Protein AF-A0A2D9HNP2-F1 (afdb_monomer)

pLDDT: mean 91.62, std 6.27, range [60.09, 97.19]

Radius of gyration: 16.89 Å; Cα contacts (8 Å, |Δi|>4): 29; chains: 1; bounding box: 32×33×42 Å

Foldseek 3Di:
DLVCLQPDDLVSQCPDPPDDNVCSVVSNVVSVVVVVVCVVDVCPDDDDDPDDLVVLQVVCVVVVHDSDDDPD

Secondary structure (DSSP, 8-state):
-HHHHHHS-HHHHHTSTT--GGGTTTHHHHHHHHHHHHHTTT-------S--HHHHHHHHHHTT--SS----

Structure (mmCIF, N/CA/C/O backbone):
data_AF-A0A2D9HNP2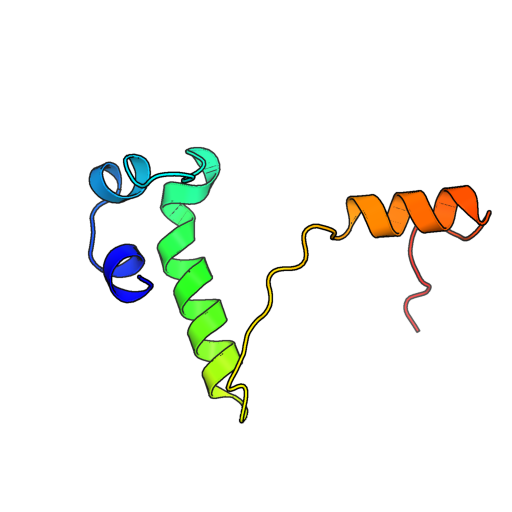-F1
#
_entry.id   AF-A0A2D9HNP2-F1
#
loop_
_atom_site.group_PDB
_atom_site.id
_atom_site.type_symbol
_atom_site.label_atom_id
_atom_site.label_alt_id
_atom_site.label_comp_id
_atom_site.label_asym_id
_atom_site.label_entity_id
_atom_site.label_seq_id
_atom_site.pdbx_PDB_ins_code
_atom_site.Cartn_x
_atom_site.Cartn_y
_atom_site.Cartn_z
_atom_site.occupancy
_atom_site.B_iso_or_equiv
_atom_site.auth_seq_id
_atom_site.auth_comp_id
_atom_site.auth_asym_id
_atom_site.auth_atom_id
_atom_site.pdbx_PDB_model_num
ATOM 1 N N . LEU A 1 1 ? 0.949 -8.931 -13.178 1.00 62.41 1 LEU A N 1
ATOM 2 C CA . LEU A 1 1 ? 1.111 -7.535 -12.710 1.00 62.41 1 LEU A CA 1
ATOM 3 C C . LEU A 1 1 ? 2.253 -7.409 -11.703 1.00 62.41 1 LEU A C 1
ATOM 5 O O . LEU A 1 1 ? 3.156 -6.629 -11.955 1.00 62.41 1 LEU A O 1
ATOM 9 N N . ALA A 1 2 ? 2.269 -8.196 -10.620 1.00 78.88 2 ALA A N 1
ATOM 10 C CA . ALA A 1 2 ? 3.351 -8.159 -9.630 1.00 78.88 2 ALA A CA 1
ATOM 11 C C . ALA A 1 2 ? 4.742 -8.440 -10.220 1.00 78.88 2 ALA A C 1
ATOM 13 O O . ALA A 1 2 ? 5.646 -7.628 -10.066 1.00 78.88 2 ALA A O 1
ATOM 14 N N . GLN A 1 3 ? 4.869 -9.497 -11.025 1.00 85.44 3 GLN A N 1
ATOM 15 C CA . GLN A 1 3 ? 6.110 -9.816 -11.738 1.00 85.44 3 GLN A CA 1
ATOM 16 C C . GLN A 1 3 ? 6.627 -8.651 -12.607 1.00 85.44 3 GLN A C 1
ATOM 18 O O . GLN A 1 3 ? 7.810 -8.328 -12.582 1.00 85.44 3 GLN A O 1
ATOM 23 N N . GLN A 1 4 ? 5.732 -7.934 -13.297 1.00 88.69 4 GLN A N 1
ATOM 24 C CA . GLN A 1 4 ? 6.100 -6.770 -14.116 1.00 88.69 4 GLN A CA 1
ATOM 25 C C . GLN A 1 4 ? 6.627 -5.604 -13.271 1.00 88.69 4 GLN A C 1
ATOM 27 O O . GLN A 1 4 ? 7.484 -4.860 -13.732 1.00 88.69 4 GLN A O 1
ATOM 32 N N . LEU A 1 5 ? 6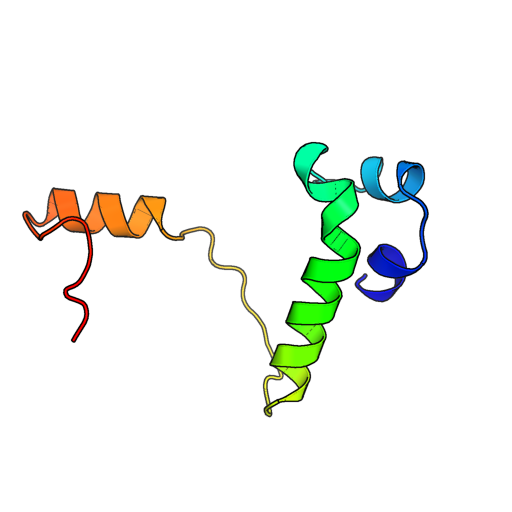.130 -5.432 -12.043 1.00 89.88 5 LEU A N 1
ATOM 33 C CA . LEU A 1 5 ? 6.636 -4.412 -11.123 1.00 89.88 5 LEU A CA 1
ATOM 34 C C . LEU A 1 5 ? 8.028 -4.758 -10.585 1.00 89.88 5 LEU A C 1
ATOM 36 O O . LEU A 1 5 ? 8.760 -3.846 -10.225 1.00 89.88 5 LEU A O 1
ATOM 40 N N . VAL A 1 6 ? 8.397 -6.038 -10.527 1.00 89.81 6 VAL A N 1
ATOM 41 C CA . VAL A 1 6 ? 9.706 -6.481 -10.024 1.00 89.81 6 VAL A CA 1
ATOM 42 C C . VAL A 1 6 ? 10.768 -6.482 -11.125 1.00 89.81 6 VAL A C 1
ATOM 44 O O . VAL A 1 6 ? 11.896 -6.062 -10.888 1.00 89.81 6 VAL A O 1
ATOM 47 N N . GLU A 1 7 ? 10.416 -6.930 -12.330 1.00 91.19 7 GLU A N 1
ATOM 48 C CA . GLU A 1 7 ? 11.382 -7.179 -13.409 1.00 91.19 7 GLU A CA 1
ATOM 49 C C . GLU A 1 7 ? 11.687 -5.953 -14.280 1.00 91.19 7 GLU A C 1
ATOM 51 O O . GLU A 1 7 ? 12.755 -5.874 -14.884 1.00 91.19 7 GLU A O 1
ATOM 56 N N . GLN A 1 8 ? 10.752 -5.006 -14.385 1.00 91.19 8 GLN A N 1
ATOM 57 C CA . GLN A 1 8 ? 10.906 -3.832 -15.246 1.00 91.19 8 GLN A CA 1
ATOM 58 C C . GLN A 1 8 ? 11.776 -2.762 -14.589 1.00 91.19 8 GLN A C 1
ATOM 60 O O . GLN A 1 8 ? 11.750 -2.600 -13.370 1.00 91.19 8 GLN A O 1
ATOM 65 N N . ASP A 1 9 ? 12.495 -1.981 -15.396 1.00 93.19 9 ASP A N 1
ATOM 66 C CA . ASP A 1 9 ? 13.267 -0.837 -14.911 1.00 93.19 9 ASP A CA 1
ATOM 67 C C . ASP A 1 9 ? 12.376 0.327 -14.425 1.00 93.19 9 ASP A C 1
ATOM 69 O O . ASP A 1 9 ? 11.149 0.339 -14.569 1.00 93.19 9 ASP A O 1
ATOM 73 N N . VAL A 1 10 ? 13.016 1.333 -13.826 1.00 93.19 10 VAL A N 1
ATOM 74 C CA . VAL A 1 10 ? 12.350 2.518 -13.268 1.00 93.19 10 VAL A CA 1
ATOM 75 C C . VAL A 1 10 ? 11.558 3.315 -14.316 1.00 93.19 10 VAL A C 1
ATOM 77 O O . VAL A 1 10 ? 10.479 3.817 -14.004 1.00 93.19 10 VAL A O 1
ATOM 80 N N . HIS A 1 11 ? 12.031 3.401 -15.562 1.00 93.81 11 HIS A N 1
ATOM 81 C CA . HIS A 1 11 ? 11.366 4.158 -16.624 1.00 93.81 11 HIS A CA 1
ATOM 82 C C . HIS A 1 11 ? 10.096 3.451 -17.092 1.00 93.81 11 HIS A C 1
ATOM 84 O O . HIS A 1 11 ? 9.050 4.086 -17.240 1.00 93.81 11 HIS A O 1
ATOM 90 N N . HIS A 1 12 ? 10.161 2.131 -17.252 1.00 94.50 12 HIS A N 1
ATOM 91 C CA . HIS A 1 12 ? 9.004 1.313 -17.591 1.00 94.50 12 HIS A CA 1
ATOM 92 C C . HIS A 1 12 ? 7.943 1.347 -16.490 1.00 94.50 12 HIS A C 1
ATOM 94 O O . HIS A 1 12 ? 6.759 1.509 -16.788 1.00 94.50 12 HIS A O 1
ATOM 100 N N . ARG A 1 13 ? 8.344 1.265 -15.213 1.00 95.06 13 ARG A N 1
ATOM 101 C CA . ARG A 1 13 ? 7.407 1.403 -14.087 1.00 95.06 13 ARG A CA 1
ATOM 102 C C . ARG A 1 13 ? 6.763 2.786 -14.044 1.00 95.06 13 ARG A C 1
ATOM 104 O O . ARG A 1 13 ? 5.552 2.870 -13.871 1.00 95.06 13 ARG A O 1
ATOM 111 N N . ALA A 1 14 ? 7.538 3.854 -14.241 1.00 95.12 14 ALA A N 1
ATOM 112 C CA . ALA A 1 14 ? 7.028 5.226 -14.248 1.00 95.12 14 ALA A CA 1
ATOM 113 C C . ALA A 1 14 ? 5.989 5.483 -15.353 1.00 95.12 14 ALA A C 1
ATOM 115 O O . ALA A 1 14 ? 5.109 6.323 -15.183 1.00 95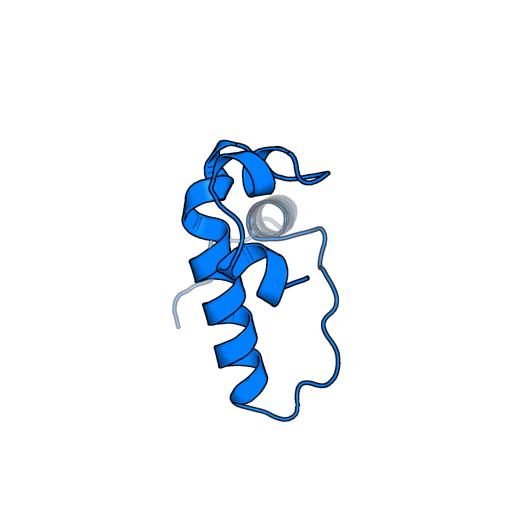.12 14 ALA A O 1
ATOM 116 N N . ALA A 1 15 ? 6.064 4.748 -16.465 1.00 95.12 15 ALA A N 1
ATOM 117 C CA . ALA A 1 15 ? 5.106 4.840 -17.562 1.00 95.12 15 ALA A CA 1
ATOM 118 C C . ALA A 1 15 ? 3.818 4.016 -17.345 1.00 95.12 15 ALA A C 1
ATOM 120 O O . ALA A 1 15 ? 2.895 4.106 -18.158 1.00 95.12 15 ALA A O 1
ATOM 121 N N . MET A 1 16 ? 3.724 3.204 -16.282 1.00 94.50 16 MET A N 1
ATOM 122 C CA . MET A 1 16 ? 2.532 2.391 -16.024 1.00 94.50 16 MET A CA 1
ATOM 123 C C . MET A 1 16 ? 1.321 3.276 -15.666 1.00 94.50 16 MET A C 1
ATOM 125 O O . MET A 1 16 ? 1.439 4.167 -14.820 1.00 94.50 16 MET A O 1
ATOM 129 N N . PRO A 1 17 ? 0.127 3.029 -16.243 1.00 94.31 17 PRO A N 1
ATOM 130 C CA . PRO A 1 17 ? -1.068 3.806 -15.925 1.00 94.31 17 PRO A CA 1
ATOM 131 C C . PRO A 1 17 ? -1.396 3.793 -14.428 1.00 94.31 17 PRO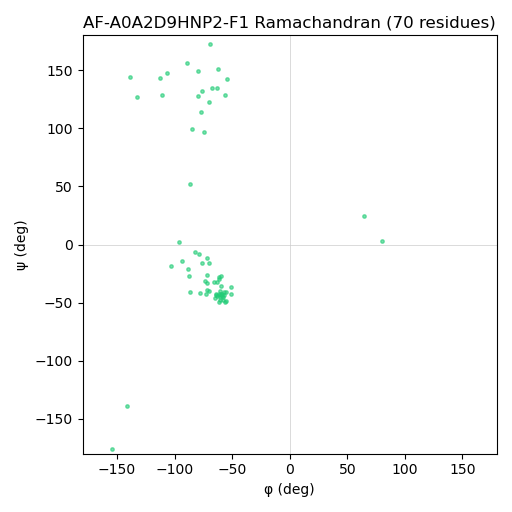 A C 1
ATOM 133 O O . PRO A 1 17 ? -1.499 2.733 -13.812 1.00 94.31 17 PRO A O 1
ATOM 136 N N . GLY A 1 18 ? -1.585 4.978 -13.845 1.00 91.50 18 GLY A N 1
ATOM 137 C CA . GLY A 1 18 ? -1.889 5.137 -12.419 1.00 91.50 18 GLY A CA 1
ATOM 138 C C . GLY A 1 18 ? -0.677 5.044 -11.485 1.00 91.50 18 GLY A C 1
ATOM 139 O O . GLY A 1 18 ? -0.857 5.133 -10.270 1.00 91.50 18 GLY A O 1
ATOM 140 N N . MET A 1 19 ? 0.540 4.893 -12.019 1.00 94.62 19 MET A N 1
ATOM 141 C CA . MET A 1 19 ? 1.766 4.978 -11.232 1.00 94.62 19 MET A CA 1
ATOM 142 C C . MET A 1 19 ? 2.014 6.417 -10.768 1.00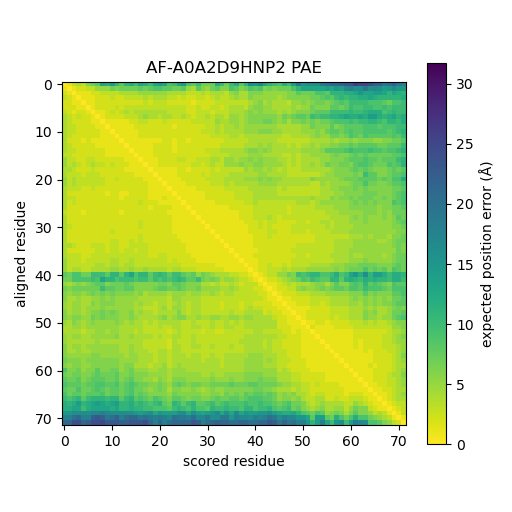 94.62 19 MET A C 1
ATOM 144 O O . MET A 1 19 ? 2.134 7.334 -11.577 1.00 94.62 19 MET A O 1
ATOM 148 N N . ASP A 1 20 ? 2.123 6.607 -9.455 1.00 95.12 20 ASP A N 1
ATOM 149 C CA . ASP A 1 20 ? 2.578 7.869 -8.874 1.00 95.12 20 ASP A CA 1
ATOM 150 C C . ASP A 1 20 ? 4.117 7.934 -8.965 1.00 95.12 20 ASP A C 1
ATOM 152 O O . ASP A 1 20 ? 4.773 6.994 -8.498 1.00 95.12 20 ASP A O 1
ATOM 156 N N . PRO A 1 21 ? 4.713 9.010 -9.518 1.00 93.31 21 PRO A N 1
ATOM 157 C CA . PRO A 1 21 ? 6.165 9.169 -9.611 1.00 93.31 21 PRO A CA 1
ATOM 158 C C . PRO A 1 21 ? 6.901 8.953 -8.284 1.00 93.31 21 PRO A C 1
ATOM 160 O O . PRO A 1 21 ? 7.972 8.353 -8.268 1.00 93.31 21 PRO A O 1
ATOM 163 N N . ALA A 1 22 ? 6.311 9.367 -7.159 1.00 95.06 22 ALA A N 1
ATOM 164 C CA . ALA A 1 22 ? 6.910 9.209 -5.836 1.00 95.06 22 ALA A CA 1
ATOM 165 C C . ALA A 1 22 ? 6.922 7.749 -5.342 1.00 95.06 22 ALA A C 1
ATOM 167 O O . ALA A 1 22 ? 7.557 7.442 -4.335 1.00 95.06 22 ALA A O 1
ATOM 168 N N . ARG A 1 23 ? 6.206 6.841 -6.018 1.00 94.00 23 ARG A N 1
ATOM 169 C CA . ARG A 1 23 ? 6.087 5.426 -5.636 1.00 94.00 23 ARG A CA 1
ATOM 170 C C . ARG A 1 23 ? 6.947 4.495 -6.480 1.00 94.00 23 ARG A C 1
ATOM 172 O O . ARG A 1 23 ? 7.197 3.377 -6.042 1.00 94.00 23 ARG A O 1
ATOM 179 N N . VAL A 1 24 ? 7.405 4.932 -7.654 1.00 96.06 24 VAL A N 1
ATOM 180 C CA . VAL A 1 24 ? 8.046 4.089 -8.683 1.00 96.06 24 VAL A CA 1
ATOM 181 C C . VAL A 1 24 ? 9.181 3.225 -8.129 1.00 96.06 24 VAL A C 1
ATOM 183 O O . VAL A 1 24 ? 9.283 2.043 -8.472 1.00 96.06 24 VAL A O 1
ATOM 186 N N . ASP A 1 25 ? 10.018 3.797 -7.265 1.00 95.06 25 ASP A N 1
ATOM 187 C CA . ASP A 1 25 ? 11.172 3.108 -6.679 1.00 95.06 25 ASP A CA 1
ATOM 188 C C . ASP A 1 25 ? 10.774 2.080 -5.618 1.00 95.06 25 ASP A C 1
ATOM 190 O O . ASP A 1 25 ? 11.428 1.051 -5.466 1.00 95.06 25 ASP A O 1
ATOM 194 N N . LEU A 1 26 ? 9.674 2.332 -4.905 1.00 94.81 26 LEU A N 1
ATOM 195 C CA . LEU A 1 26 ? 9.208 1.495 -3.800 1.00 94.81 26 LEU A CA 1
ATOM 196 C C . LEU A 1 26 ? 8.185 0.438 -4.223 1.00 94.81 26 LEU A C 1
ATOM 198 O O . LEU A 1 26 ? 7.924 -0.500 -3.465 1.00 94.81 26 LEU A O 1
ATOM 202 N N . MET A 1 27 ? 7.605 0.548 -5.418 1.00 95.19 27 MET A N 1
ATOM 203 C CA . MET A 1 27 ? 6.606 -0.405 -5.904 1.00 95.19 27 MET A CA 1
ATOM 204 C C . MET A 1 27 ? 7.073 -1.869 -5.9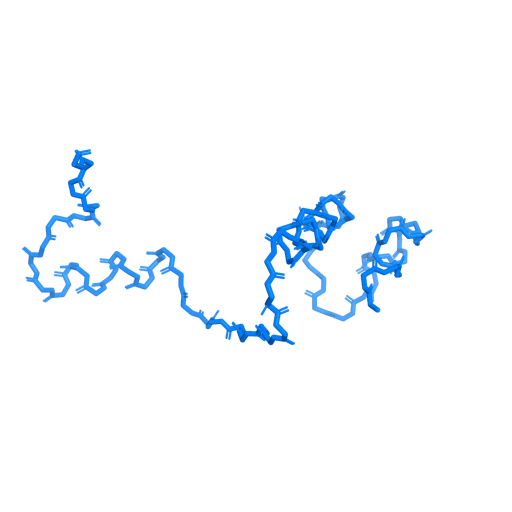45 1.00 95.19 27 MET A C 1
ATOM 206 O O . MET A 1 27 ? 6.277 -2.714 -5.527 1.00 95.19 27 MET A O 1
ATOM 210 N N . PRO A 1 28 ? 8.314 -2.205 -6.366 1.00 95.06 28 PRO A N 1
ATOM 211 C CA . PRO A 1 28 ? 8.792 -3.591 -6.346 1.00 95.06 28 PRO A CA 1
ATOM 212 C C . PRO A 1 28 ? 8.769 -4.194 -4.932 1.00 95.06 28 PRO A C 1
ATOM 214 O O . PRO A 1 28 ? 8.305 -5.312 -4.727 1.00 95.06 28 PRO A O 1
ATOM 217 N N . PHE A 1 29 ? 9.201 -3.424 -3.931 1.00 94.38 29 PHE A N 1
ATOM 218 C CA . PHE A 1 29 ? 9.195 -3.860 -2.532 1.00 94.38 29 PHE A CA 1
ATOM 219 C C . PHE A 1 29 ? 7.776 -3.955 -1.968 1.00 94.38 29 PHE A C 1
ATOM 221 O O . PHE A 1 29 ? 7.448 -4.901 -1.256 1.00 94.38 29 PHE A O 1
ATOM 228 N N . SER A 1 30 ? 6.921 -2.992 -2.316 1.00 94.81 30 SER A N 1
ATOM 229 C CA . SER A 1 30 ? 5.524 -2.960 -1.874 1.00 94.81 30 SER A CA 1
ATOM 230 C C . SER A 1 30 ? 4.762 -4.194 -2.352 1.00 94.81 30 SER A C 1
ATOM 232 O O . SER A 1 30 ? 4.022 -4.794 -1.577 1.00 94.81 30 SER A O 1
ATOM 234 N N . VAL A 1 31 ? 4.957 -4.599 -3.613 1.00 93.94 31 VAL A N 1
ATOM 235 C CA . VAL A 1 31 ? 4.271 -5.777 -4.150 1.00 93.94 31 VAL A CA 1
ATOM 236 C C . VAL A 1 31 ? 4.821 -7.077 -3.571 1.00 93.94 31 VAL A C 1
ATOM 238 O O . VAL A 1 31 ? 4.028 -7.939 -3.208 1.00 93.94 31 VAL A O 1
ATOM 241 N N . ALA A 1 32 ? 6.140 -7.181 -3.378 1.00 92.94 32 ALA A N 1
ATOM 242 C CA . ALA A 1 32 ? 6.748 -8.343 -2.733 1.00 92.94 32 ALA A CA 1
ATOM 243 C C . ALA A 1 32 ? 6.232 -8.535 -1.297 1.00 92.94 32 ALA A C 1
ATOM 245 O O . ALA A 1 32 ? 5.952 -9.656 -0.881 1.00 92.94 32 ALA A O 1
ATOM 246 N N . LEU A 1 33 ? 6.049 -7.441 -0.547 1.00 94.12 33 LEU A N 1
ATOM 247 C CA . LEU A 1 33 ? 5.464 -7.491 0.793 1.00 94.12 33 LEU A CA 1
ATOM 248 C C . LEU A 1 33 ? 4.012 -7.986 0.764 1.00 94.12 33 LEU A C 1
ATOM 250 O O . LEU A 1 33 ? 3.638 -8.812 1.593 1.00 94.12 33 LEU A O 1
ATOM 254 N N . ILE A 1 34 ? 3.203 -7.499 -0.180 1.00 92.75 34 ILE A N 1
ATOM 255 C CA . ILE A 1 34 ? 1.815 -7.950 -0.345 1.00 92.75 34 ILE A CA 1
ATOM 256 C C . ILE A 1 34 ? 1.786 -9.447 -0.664 1.00 92.75 34 ILE A C 1
ATOM 258 O O . ILE A 1 34 ? 1.074 -10.185 0.007 1.00 92.75 34 ILE A O 1
ATOM 262 N N . GLU A 1 35 ? 2.581 -9.911 -1.631 1.00 91.44 35 GLU A N 1
ATOM 263 C CA . GLU A 1 35 ? 2.655 -11.334 -1.984 1.00 91.44 35 GLU A CA 1
ATOM 264 C C . GLU A 1 35 ? 3.103 -12.196 -0.803 1.00 91.44 35 GLU A C 1
ATOM 266 O O . GLU A 1 35 ? 2.506 -13.241 -0.541 1.00 91.44 35 GLU A O 1
ATOM 271 N N . TRP A 1 36 ? 4.099 -11.735 -0.043 1.00 92.38 36 TRP A N 1
ATOM 272 C CA . TRP A 1 36 ? 4.541 -12.433 1.155 1.00 92.38 36 TRP A CA 1
ATOM 273 C C . TRP A 1 36 ? 3.418 -12.544 2.189 1.00 92.38 36 TRP A C 1
ATOM 275 O O . TRP A 1 36 ? 3.154 -13.645 2.658 1.00 92.38 36 TRP A O 1
ATOM 285 N N . VAL A 1 37 ? 2.698 -11.460 2.496 1.00 92.69 37 VAL A N 1
ATOM 286 C CA . VAL A 1 37 ? 1.567 -11.494 3.441 1.00 92.69 37 VAL A CA 1
ATOM 287 C C . VAL A 1 37 ? 0.453 -12.419 2.952 1.00 92.69 37 VAL A C 1
ATOM 289 O O . VAL A 1 37 ? -0.074 -13.198 3.744 1.00 92.69 37 VAL A O 1
ATOM 292 N N . LEU A 1 38 ? 0.115 -12.375 1.660 1.00 91.06 38 LEU A N 1
ATOM 293 C CA . LEU A 1 38 ? -0.894 -13.263 1.079 1.00 91.06 38 LEU A CA 1
ATOM 294 C C . LEU A 1 38 ? -0.473 -14.735 1.173 1.00 91.06 38 LEU A C 1
ATOM 296 O O . LEU A 1 38 ? -1.326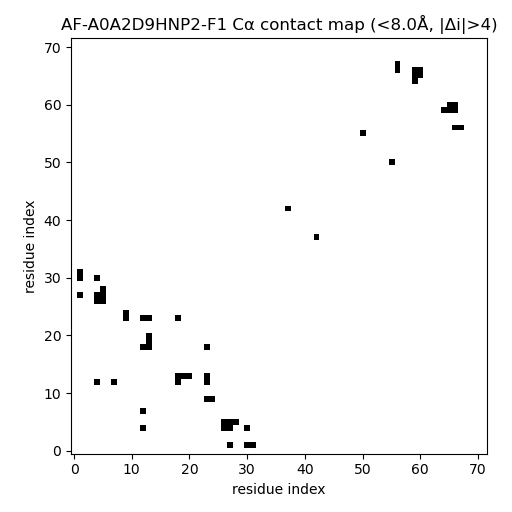 -15.590 1.383 1.00 91.06 38 LEU A O 1
ATOM 300 N N . SER A 1 39 ? 0.830 -15.029 1.100 1.00 91.44 39 SER A N 1
ATOM 301 C CA . SER A 1 39 ? 1.359 -16.392 1.247 1.00 91.44 39 SER A CA 1
ATOM 302 C C . SER A 1 39 ? 1.269 -16.962 2.671 1.00 91.44 39 SER A C 1
ATOM 304 O O . SER A 1 39 ? 1.398 -18.171 2.848 1.00 91.44 39 SER A O 1
ATOM 306 N N . LEU A 1 40 ? 1.051 -16.121 3.694 1.00 94.12 40 LEU A N 1
ATOM 307 C CA . LEU A 1 40 ? 0.975 -16.552 5.098 1.00 94.12 40 LEU A CA 1
ATOM 308 C C . LEU A 1 40 ? -0.370 -17.187 5.483 1.00 94.12 40 LEU A C 1
ATOM 310 O O . LEU A 1 40 ? -0.496 -17.704 6.593 1.00 94.12 40 LEU A O 1
ATOM 314 N N . GLY A 1 41 ? -1.379 -17.144 4.615 1.00 89.62 41 GLY A N 1
ATOM 315 C CA . GLY A 1 41 ? -2.693 -17.709 4.905 1.00 89.62 41 GLY A CA 1
ATOM 316 C C . GLY A 1 41 ? -3.453 -18.112 3.650 1.00 89.62 41 GLY A C 1
ATOM 317 O O . GLY A 1 41 ? -2.959 -18.006 2.535 1.00 89.62 41 GLY A O 1
ATOM 318 N N . GLU A 1 42 ? -4.693 -18.555 3.831 1.00 91.69 42 GLU A N 1
ATOM 319 C CA . GLU A 1 42 ? -5.588 -18.935 2.730 1.00 91.69 42 GLU A CA 1
ATOM 320 C C . GLU A 1 42 ? -6.352 -17.709 2.195 1.00 91.69 42 GLU A C 1
ATOM 322 O O . GLU A 1 42 ? -7.583 -17.688 2.131 1.00 91.69 42 GLU A O 1
ATOM 327 N N . ILE A 1 43 ? -5.623 -16.638 1.862 1.00 89.88 43 ILE A N 1
ATOM 328 C CA . ILE A 1 43 ? -6.215 -15.412 1.315 1.00 89.88 43 ILE A CA 1
ATOM 329 C C . ILE A 1 43 ? -6.362 -15.578 -0.196 1.00 89.88 43 ILE A C 1
ATOM 331 O O . ILE A 1 43 ? -5.413 -15.394 -0.953 1.00 89.88 43 ILE A O 1
ATOM 335 N N . ASN A 1 44 ? -7.572 -15.920 -0.630 1.00 88.38 44 ASN A N 1
ATOM 336 C CA . ASN A 1 44 ? -7.873 -16.155 -2.045 1.00 88.38 44 ASN A CA 1
ATOM 337 C C . ASN A 1 44 ? -8.296 -14.882 -2.790 1.00 88.38 44 ASN A C 1
ATOM 339 O O . ASN A 1 44 ? -8.171 -14.813 -4.010 1.00 88.38 44 ASN A O 1
ATOM 343 N N . ASP A 1 45 ? -8.753 -13.864 -2.056 1.00 89.94 45 ASP A N 1
ATOM 344 C CA . 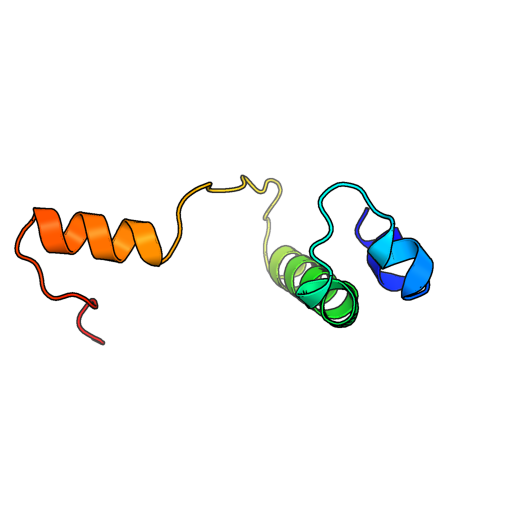ASP A 1 45 ? -9.317 -12.643 -2.619 1.00 89.94 45 ASP A CA 1
ATOM 345 C C . ASP A 1 45 ? -8.841 -11.402 -1.863 1.00 89.94 45 ASP A C 1
ATOM 347 O O . ASP A 1 45 ? -8.711 -11.394 -0.638 1.00 89.94 45 ASP A O 1
ATOM 351 N N . MET A 1 46 ? -8.632 -10.315 -2.606 1.00 90.06 46 MET A N 1
ATOM 352 C CA . MET A 1 46 ? -8.265 -9.015 -2.056 1.00 90.06 46 MET A CA 1
ATOM 353 C C . MET A 1 46 ? -9.131 -7.923 -2.681 1.00 90.06 46 MET A C 1
ATOM 355 O O . MET A 1 46 ? -9.186 -7.771 -3.901 1.00 90.06 46 MET A O 1
ATOM 359 N N . VAL A 1 47 ? -9.777 -7.122 -1.833 1.00 92.69 47 VAL A N 1
ATOM 360 C CA . VAL A 1 47 ? -10.619 -5.999 -2.257 1.00 92.69 47 VAL A CA 1
ATOM 361 C C . VAL A 1 47 ? -9.951 -4.688 -1.870 1.00 92.69 47 VAL A C 1
ATOM 363 O O . VAL A 1 47 ? -9.576 -4.473 -0.718 1.00 92.69 47 VAL A O 1
ATOM 366 N N . ARG A 1 48 ? -9.820 -3.774 -2.834 1.00 92.31 48 ARG A N 1
ATOM 367 C CA . ARG A 1 48 ? -9.254 -2.447 -2.590 1.00 92.31 48 ARG A CA 1
ATOM 368 C C . ARG A 1 48 ? -10.282 -1.554 -1.896 1.00 92.31 48 ARG A C 1
ATOM 370 O O . ARG A 1 48 ? -11.268 -1.151 -2.510 1.00 92.31 48 ARG A O 1
ATOM 377 N N . ALA A 1 49 ? -10.009 -1.174 -0.652 1.00 94.31 49 ALA A N 1
ATOM 378 C CA . ALA A 1 49 ? -10.772 -0.139 0.037 1.00 94.31 49 ALA A CA 1
ATOM 379 C C . ALA A 1 49 ? -10.374 1.261 -0.484 1.00 94.31 49 ALA A C 1
ATOM 381 O O . ALA A 1 49 ? -9.180 1.559 -0.594 1.00 94.31 49 ALA A O 1
ATOM 382 N N . PRO A 1 50 ? -11.336 2.141 -0.825 1.00 92.88 50 PRO A N 1
ATOM 383 C CA . PRO A 1 50 ? -11.040 3.516 -1.232 1.00 92.88 50 PRO A CA 1
ATOM 384 C C . PRO A 1 50 ? -10.680 4.429 -0.054 1.00 92.88 50 PRO A C 1
ATOM 386 O O . PRO A 1 50 ? -10.131 5.504 -0.280 1.00 92.88 50 PRO A O 1
ATOM 389 N N . TYR A 1 51 ? -10.981 3.995 1.169 1.00 95.62 51 TYR A N 1
ATOM 390 C CA . TYR A 1 51 ? -10.817 4.746 2.405 1.00 95.62 51 TYR A CA 1
ATOM 391 C C . TYR A 1 51 ? -9.738 4.117 3.280 1.00 95.62 51 TYR A C 1
ATOM 393 O O . TYR A 1 51 ? -9.610 2.894 3.338 1.00 95.62 51 TYR A O 1
ATOM 401 N N . ALA A 1 52 ? -8.972 4.962 3.961 1.00 94.12 52 ALA A N 1
ATOM 402 C CA . ALA A 1 52 ? -7.884 4.559 4.837 1.00 94.12 52 ALA A CA 1
ATOM 403 C C . ALA A 1 52 ? -7.857 5.459 6.085 1.00 94.12 52 ALA A C 1
ATOM 405 O O . ALA A 1 52 ? -8.895 5.791 6.662 1.00 94.12 52 ALA A O 1
ATOM 406 N N . LEU A 1 53 ? -6.659 5.852 6.526 1.00 93.31 53 LEU A N 1
ATOM 407 C CA . LEU A 1 53 ? -6.462 6.609 7.759 1.00 93.31 53 LEU A CA 1
ATOM 408 C C . LEU A 1 53 ? -7.211 7.947 7.763 1.00 93.31 53 LEU A C 1
ATOM 410 O O . LEU A 1 53 ? -7.843 8.288 8.759 1.00 93.31 53 LEU A O 1
ATOM 414 N N . ARG A 1 54 ? -7.157 8.696 6.654 1.00 94.62 54 ARG A N 1
ATOM 415 C CA . ARG A 1 54 ? -7.775 10.025 6.553 1.00 94.62 54 ARG A CA 1
ATOM 416 C C . ARG A 1 54 ? -9.267 9.961 6.868 1.00 94.62 54 ARG A C 1
ATOM 418 O O . ARG A 1 54 ? -9.754 10.743 7.677 1.00 94.62 54 ARG A O 1
ATOM 425 N N . GLU A 1 55 ? -9.987 9.039 6.246 1.00 95.62 55 GLU A N 1
ATOM 426 C CA . GLU A 1 55 ? -11.429 8.901 6.431 1.00 95.62 55 GLU A CA 1
ATOM 427 C C . GLU A 1 55 ? -11.776 8.333 7.805 1.00 95.62 55 GLU A C 1
ATOM 429 O O . GLU A 1 55 ? -12.758 8.763 8.407 1.00 95.62 55 GLU A O 1
ATOM 434 N N . GLY A 1 56 ? -10.933 7.449 8.348 1.00 93.25 56 GLY A N 1
ATOM 435 C CA . GLY A 1 56 ? -11.045 7.003 9.736 1.00 93.25 56 GLY A CA 1
ATOM 436 C C . GLY A 1 56 ? -10.972 8.169 10.728 1.00 93.25 56 GLY A C 1
ATOM 437 O O . GLY A 1 56 ? -11.809 8.269 11.623 1.00 93.25 56 GLY A O 1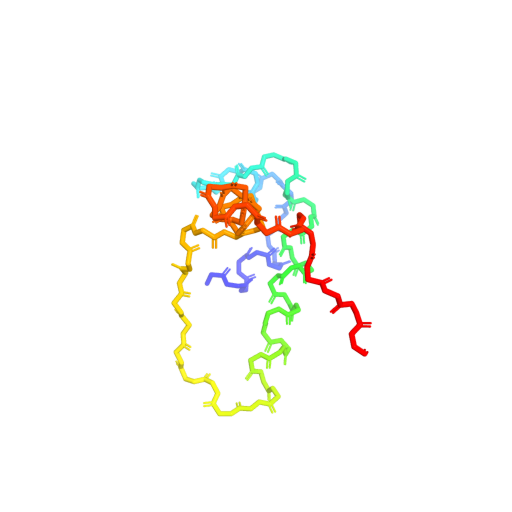
ATOM 438 N N . VAL A 1 57 ? -10.024 9.092 10.538 1.00 95.06 57 VAL A N 1
ATOM 439 C CA . VAL A 1 57 ? -9.892 10.298 11.373 1.00 95.06 57 VAL A CA 1
ATOM 440 C C . VAL A 1 57 ? -11.103 11.222 11.211 1.00 95.06 57 VAL A C 1
ATOM 442 O O . VAL A 1 57 ? -11.667 11.659 12.214 1.00 95.06 57 VAL A O 1
ATOM 445 N N . MET A 1 58 ? -11.551 11.480 9.977 1.00 95.38 58 MET A N 1
ATOM 446 C CA . MET A 1 58 ? -12.729 12.325 9.722 1.00 95.38 58 MET A CA 1
ATOM 447 C C . MET A 1 58 ? -13.995 11.750 10.366 1.00 95.38 58 MET A C 1
ATOM 449 O O . MET A 1 58 ? -14.703 12.459 11.076 1.00 95.38 58 MET A O 1
ATOM 453 N N . SER A 1 59 ? -14.227 10.442 10.227 1.00 95.31 59 SER A N 1
ATOM 454 C CA . SER A 1 59 ? -15.375 9.779 10.851 1.00 95.31 59 SER A CA 1
ATOM 455 C C . SER A 1 59 ? -15.350 9.866 12.379 1.00 95.31 59 SER A C 1
ATOM 457 O O . SER A 1 59 ? -16.411 9.825 13.001 1.00 95.31 59 SER A O 1
ATOM 459 N N . ARG A 1 60 ? -14.170 9.927 13.005 1.00 95.31 60 ARG A N 1
ATOM 460 C CA . ARG A 1 60 ? -14.041 10.060 14.463 1.00 95.31 60 ARG A CA 1
ATOM 461 C C . ARG A 1 60 ? -14.296 11.491 14.917 1.00 95.31 60 ARG A C 1
ATOM 463 O O . ARG A 1 60 ? -15.028 11.675 15.887 1.00 95.31 60 ARG A O 1
ATOM 470 N N . LEU A 1 61 ? -13.779 12.474 14.178 1.00 96.00 61 LEU A N 1
ATOM 471 C CA . LEU A 1 61 ? -14.063 13.896 14.389 1.00 96.00 61 LEU A CA 1
ATOM 472 C C . LEU A 1 61 ? -15.567 14.188 14.352 1.00 96.00 61 LEU A C 1
ATOM 474 O O . LEU A 1 61 ? -16.090 14.798 15.280 1.00 96.00 61 LEU A O 1
ATOM 478 N N . GLU A 1 62 ? -16.274 13.686 13.338 1.00 97.19 62 GLU A N 1
ATOM 479 C CA . GLU A 1 62 ? -17.732 13.849 13.202 1.00 97.19 62 GLU A CA 1
ATOM 480 C C . GLU A 1 62 ? -18.520 13.262 14.382 1.00 97.19 62 GLU A C 1
ATOM 482 O O . GLU A 1 62 ? -19.615 13.719 14.697 1.00 97.19 62 GLU A O 1
ATOM 487 N N . ARG A 1 63 ? -17.956 12.254 15.055 1.00 96.19 63 ARG A N 1
ATOM 488 C CA . ARG A 1 63 ? -18.567 11.563 16.198 1.00 96.19 63 ARG A CA 1
ATOM 489 C C . ARG A 1 63 ? -18.098 12.100 17.553 1.00 96.19 63 ARG A C 1
ATOM 491 O O . ARG A 1 63 ? -18.481 11.539 18.575 1.00 96.19 63 ARG A O 1
ATOM 498 N N . GLY A 1 64 ? -17.249 13.131 17.581 1.00 96.00 64 GLY A N 1
ATOM 499 C CA . GLY A 1 64 ? -16.661 13.657 18.818 1.00 96.00 64 GLY A CA 1
ATOM 500 C C . GLY A 1 64 ? -15.745 12.662 19.545 1.00 96.00 64 GLY A C 1
ATOM 501 O O . GLY A 1 64 ? -15.584 12.751 20.760 1.00 96.00 64 GLY A O 1
ATOM 502 N N . LEU A 1 65 ? -15.171 11.693 18.824 1.00 94.75 65 LEU A N 1
ATOM 503 C CA . LEU A 1 65 ? -14.253 10.693 19.376 1.00 94.75 65 LEU A CA 1
ATOM 504 C C . LEU A 1 65 ? -12.793 11.191 19.322 1.00 94.75 65 LEU A C 1
ATOM 506 O O . LEU A 1 65 ? -12.458 11.996 18.449 1.00 94.75 65 LEU A O 1
ATOM 510 N N . PRO A 1 66 ? -11.889 10.676 20.182 1.00 92.50 66 PRO A N 1
ATOM 511 C CA . PRO A 1 66 ? -10.454 10.964 20.088 1.00 92.50 66 PRO A CA 1
ATOM 512 C C . PRO A 1 66 ? -9.897 10.643 18.695 1.00 92.50 66 PRO A C 1
ATOM 514 O O . PRO A 1 66 ? -10.298 9.640 18.110 1.00 92.50 66 PRO A O 1
ATOM 517 N N . LEU A 1 67 ? -8.961 11.444 18.166 1.00 89.56 67 LEU A N 1
ATOM 518 C CA . LEU A 1 67 ? -8.464 11.311 16.780 1.00 89.56 67 LEU A CA 1
ATOM 519 C C . LEU A 1 67 ? -7.891 9.926 16.465 1.00 89.56 67 LEU A C 1
ATOM 521 O O . LEU A 1 67 ? -8.174 9.360 15.411 1.00 89.56 67 LEU A O 1
ATOM 525 N N . LEU A 1 68 ? -7.105 9.385 17.393 1.00 85.75 68 LEU A N 1
ATOM 526 C CA . LEU A 1 68 ? -6.544 8.044 17.311 1.00 85.75 68 LEU A CA 1
ATOM 527 C C . LEU A 1 68 ? -7.275 7.128 18.303 1.00 85.75 68 LEU A C 1
ATOM 529 O O . LEU A 1 68 ? -7.748 7.606 19.338 1.00 85.75 68 LEU A O 1
ATOM 533 N N . PRO A 1 69 ? -7.423 5.830 17.991 1.00 83.19 69 PRO A N 1
ATOM 534 C CA . PRO A 1 69 ? -7.839 4.852 18.986 1.00 83.19 69 PRO A CA 1
ATOM 535 C C . PRO A 1 69 ? -6.795 4.774 20.107 1.00 83.19 69 PRO A C 1
ATOM 537 O O . PRO A 1 69 ? -5.610 5.020 19.877 1.00 83.19 69 PRO A O 1
ATOM 540 N N . GLU A 1 70 ? -7.238 4.434 21.314 1.00 84.81 70 GLU A N 1
ATOM 541 C CA . GLU A 1 70 ? -6.317 4.141 22.408 1.00 84.81 70 GLU A CA 1
ATOM 542 C C . GLU A 1 70 ? -5.486 2.907 22.041 1.00 84.81 70 GLU A C 1
ATOM 544 O O . GLU A 1 70 ? -6.011 1.922 21.512 1.00 84.81 70 GLU A O 1
ATOM 549 N N . LEU A 1 71 ? -4.176 2.990 22.271 1.00 79.31 71 LEU A N 1
ATOM 550 C CA . LEU A 1 71 ? -3.295 1.833 22.192 1.00 79.31 71 LEU A CA 1
ATOM 551 C C . LEU A 1 71 ? -3.571 1.011 23.453 1.00 79.31 71 LEU A C 1
ATOM 553 O O . LEU A 1 71 ? -3.112 1.385 24.531 1.00 79.31 71 LEU A O 1
ATOM 557 N N . GLY A 1 72 ? -4.421 -0.008 23.316 1.00 60.09 72 GLY A N 1
ATOM 558 C CA . GLY A 1 72 ? -4.695 -0.981 24.377 1.00 60.09 72 GLY A CA 1
ATOM 559 C C . GLY A 1 72 ? -3.461 -1.777 24.772 1.00 60.09 72 GLY A C 1
ATOM 560 O O . GLY A 1 72 ? -2.574 -1.961 23.905 1.00 60.09 72 GLY A O 1
#

Solvent-accessible surface area (backbone atoms only — not comparable to full-atom values): 4626 Å² total; per-residue (Å²): 110,66,67,59,50,59,74,46,54,65,69,62,46,48,68,38,89,90,51,52,77,94,40,44,85,51,44,37,59,54,45,51,52,51,54,51,59,42,69,75,53,95,63,89,78,86,80,88,69,95,68,56,70,70,53,55,32,50,59,24,56,78,68,74,44,68,72,62,81,82,86,126

Mean predicted aligned error: 4.8 Å

Nearest PDB structures (foldseek):
  6ib8-assembly1_C  TM=5.421E-01  e=8.982E-01  Escherichia coli
  6gov-assembly1_A  TM=5.420E-01  e=4.964E+00  Escherichia coli O157:H7

Sequence (72 aa):
LAQQLVEQDVHHRAAMPGMDPARVDLMPFSVALIEWVLSLGEINDMVRAPYALREGVMSRLERGLPLLPELG